Protein AF-A0AAC9LDI5-F1 (afdb_monomer_lite)

pLDDT: mean 82.82, std 17.25, range [44.03, 95.5]

Secondary structure (DSSP, 8-state):
---GGGSPPTTS-HHHHHHHHTTB-SSSS-B-SSHHHHHHHHHHHT--S----------

Organism: NCBI:txid1612552

Sequence (59 aa):
MLKPWMKKRPDETEQEAFNRRSRTCYFCPREDKTVAESLEHEKEHETPRNQKTDHHPEA

Structure (mmCIF, N/CA/C/O backbone):
data_AF-A0AAC9LDI5-F1
#
_entry.id   AF-A0AAC9LDI5-F1
#
loop_
_atom_site.group_PDB
_atom_site.id
_atom_site.type_symbol
_atom_site.label_atom_id
_atom_site.label_alt_id
_atom_site.label_comp_id
_atom_site.label_asym_id
_atom_site.label_entity_id
_atom_site.label_seq_id
_atom_site.pdbx_PDB_ins_code
_atom_site.Cartn_x
_atom_site.Cartn_y
_atom_site.Cartn_z
_atom_site.occupancy
_atom_site.B_iso_or_equiv
_atom_site.auth_seq_id
_atom_site.auth_comp_id
_atom_site.auth_asym_id
_atom_site.auth_atom_id
_atom_site.pdbx_P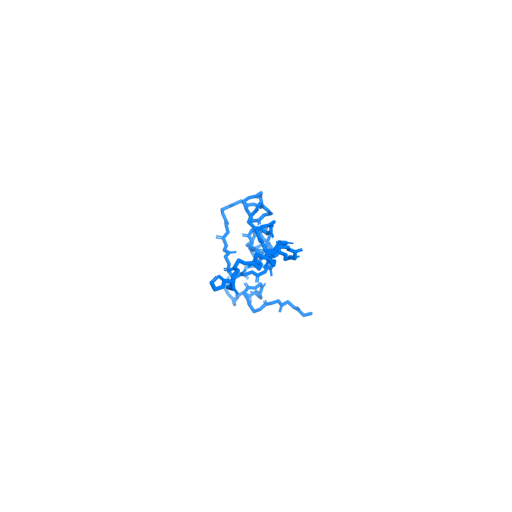DB_model_num
ATOM 1 N N . MET A 1 1 ? -8.362 8.882 -4.997 1.00 74.50 1 MET A N 1
ATOM 2 C CA . MET A 1 1 ? -8.992 7.786 -4.222 1.00 74.50 1 MET A CA 1
ATOM 3 C C . MET A 1 1 ? -7.976 6.672 -4.051 1.00 74.50 1 MET A C 1
ATOM 5 O O . MET A 1 1 ? -7.271 6.381 -5.007 1.00 74.50 1 MET A O 1
ATOM 9 N N . LEU A 1 2 ? -7.872 6.081 -2.858 1.00 82.50 2 LEU A N 1
ATOM 10 C CA . LEU A 1 2 ? -6.958 4.959 -2.616 1.00 82.50 2 LEU A CA 1
ATOM 11 C C . LEU A 1 2 ? -7.446 3.683 -3.316 1.00 82.50 2 LEU A C 1
ATOM 13 O O . LEU A 1 2 ? -8.653 3.430 -3.383 1.00 82.50 2 LEU A O 1
ATOM 17 N N . LYS A 1 3 ? -6.497 2.870 -3.791 1.00 89.38 3 LYS A N 1
ATOM 18 C CA . LYS A 1 3 ? -6.763 1.549 -4.373 1.00 89.38 3 LYS A CA 1
ATOM 19 C C . LYS A 1 3 ? -7.373 0.604 -3.325 1.00 89.38 3 LYS A C 1
ATOM 21 O O . LYS A 1 3 ? -7.069 0.759 -2.140 1.00 89.38 3 LYS A O 1
ATOM 26 N N . PRO A 1 4 ? -8.216 -0.373 -3.716 1.00 91.12 4 PRO A N 1
ATOM 27 C CA . PRO A 1 4 ? -8.936 -1.235 -2.773 1.00 91.12 4 PRO A CA 1
ATOM 28 C C . PRO A 1 4 ? -8.041 -1.923 -1.735 1.00 91.12 4 PRO A C 1
ATOM 30 O O . PRO A 1 4 ? -8.375 -1.910 -0.556 1.00 91.12 4 PRO A O 1
ATOM 33 N N . TRP A 1 5 ? -6.877 -2.435 -2.145 1.00 89.19 5 TRP A N 1
ATOM 34 C CA . TRP A 1 5 ? -5.916 -3.111 -1.260 1.00 89.19 5 TRP A CA 1
ATOM 35 C C . TRP A 1 5 ? -5.145 -2.164 -0.326 1.00 89.19 5 TRP A C 1
ATOM 37 O O . TRP A 1 5 ? -4.665 -2.578 0.728 1.00 89.19 5 TRP A O 1
ATOM 47 N N . MET A 1 6 ? -5.089 -0.874 -0.664 1.00 91.94 6 MET A N 1
ATOM 48 C CA . MET A 1 6 ? -4.489 0.170 0.168 1.00 91.94 6 MET A CA 1
ATOM 49 C C . MET A 1 6 ? -5.481 0.778 1.165 1.00 91.94 6 MET A C 1
ATOM 51 O O . MET A 1 6 ? -5.073 1.533 2.049 1.00 91.94 6 MET A O 1
ATOM 55 N N . LYS A 1 7 ? -6.783 0.486 1.059 1.00 93.38 7 LYS A N 1
ATOM 56 C CA . LYS A 1 7 ? -7.771 0.983 2.025 1.00 93.38 7 LYS A CA 1
ATOM 57 C C . LYS A 1 7 ? -7.482 0.429 3.415 1.00 93.38 7 LYS A C 1
ATOM 59 O O . LYS A 1 7 ? -7.077 -0.721 3.551 1.00 93.38 7 LYS A O 1
ATOM 64 N N . LYS A 1 8 ? -7.716 1.267 4.426 1.00 93.25 8 LYS A N 1
ATOM 65 C CA . LYS A 1 8 ? -7.652 0.882 5.835 1.00 93.25 8 LYS A CA 1
ATOM 66 C C . LYS A 1 8 ? -8.678 -0.235 6.102 1.00 93.25 8 LYS A C 1
ATOM 68 O O . LYS A 1 8 ? -9.851 -0.080 5.768 1.00 93.25 8 LYS A O 1
ATOM 73 N N . ARG A 1 9 ? -8.224 -1.351 6.660 1.00 92.12 9 ARG A N 1
ATOM 74 C CA . ARG A 1 9 ? -8.997 -2.466 7.208 1.00 92.12 9 ARG A CA 1
ATOM 75 C C . ARG A 1 9 ? -9.698 -1.980 8.488 1.00 92.12 9 ARG A C 1
ATOM 77 O O . ARG A 1 9 ? -9.199 -1.074 9.150 1.00 92.12 9 ARG A O 1
ATOM 84 N N . PRO A 1 10 ? -10.856 -2.545 8.848 1.00 92.31 10 PRO A N 1
ATOM 85 C CA . PRO A 1 10 ? -11.619 -2.071 10.005 1.00 92.31 10 PRO A CA 1
ATOM 86 C C . PRO A 1 10 ? -10.876 -2.245 11.338 1.00 92.31 10 PRO A C 1
ATOM 88 O O . PRO A 1 10 ? -11.123 -1.478 12.260 1.00 92.31 10 PRO A O 1
ATOM 91 N N . ASP A 1 11 ? -9.963 -3.214 11.409 1.00 93.25 11 ASP A N 1
ATOM 92 C CA . ASP A 1 11 ? -9.273 -3.614 12.641 1.00 93.25 11 ASP A CA 1
ATOM 93 C C . ASP A 1 11 ? -7.894 -2.955 12.828 1.00 93.25 11 ASP A C 1
ATOM 95 O O . ASP A 1 11 ? -7.313 -3.025 13.902 1.00 93.25 11 ASP A O 1
ATOM 99 N N . GLU A 1 12 ? -7.350 -2.291 11.799 1.00 93.25 12 GLU A N 1
ATOM 100 C CA . GLU A 1 12 ? -6.012 -1.691 11.892 1.00 93.25 12 GLU A CA 1
ATOM 101 C C . GLU A 1 12 ? -6.071 -0.246 12.402 1.00 93.25 12 GLU A C 1
ATOM 103 O O . GLU A 1 12 ? -6.981 0.526 12.080 1.00 93.25 12 GLU A O 1
ATOM 108 N N . THR A 1 13 ? -5.071 0.168 13.179 1.00 95.50 13 THR A N 1
ATOM 109 C CA . THR A 1 13 ? -4.874 1.585 13.509 1.00 95.50 13 THR A CA 1
ATOM 110 C C . THR A 1 13 ? -4.444 2.381 12.271 1.00 95.50 13 THR A C 1
ATOM 112 O O . THR A 1 13 ? -4.070 1.828 11.236 1.00 95.50 13 THR A O 1
ATOM 115 N N . GLU A 1 14 ? -4.492 3.714 12.334 1.00 93.44 14 GLU A N 1
ATOM 116 C CA . GLU A 1 14 ? -3.978 4.532 11.223 1.00 93.44 14 GLU A CA 1
ATOM 117 C C . GLU A 1 14 ? -2.476 4.329 10.999 1.00 93.44 14 GLU A C 1
ATOM 119 O O . GLU A 1 14 ? -2.022 4.305 9.855 1.00 93.44 14 GLU A O 1
ATOM 124 N N . GLN A 1 15 ? -1.719 4.122 12.078 1.00 93.25 15 GLN A N 1
ATOM 125 C CA . GLN A 1 15 ? -0.284 3.869 12.010 1.00 93.25 15 GLN A CA 1
ATOM 126 C C . GLN A 1 15 ? 0.031 2.502 11.394 1.00 93.25 15 GLN A C 1
ATOM 128 O O . GLN A 1 15 ? 0.933 2.397 10.564 1.00 93.25 15 GLN A O 1
ATOM 133 N N . GLU A 1 16 ? -0.736 1.466 11.729 1.00 93.19 16 GLU A N 1
ATOM 134 C CA . GLU A 1 16 ? -0.602 0.152 11.093 1.00 93.19 16 GLU A CA 1
ATOM 135 C C . GLU A 1 16 ? -0.978 0.193 9.615 1.00 93.19 16 GLU A C 1
ATOM 137 O O . GLU A 1 16 ? -0.227 -0.319 8.785 1.00 93.19 16 GLU A O 1
ATOM 142 N N . ALA A 1 17 ? -2.062 0.893 9.270 1.00 93.50 17 ALA A N 1
ATOM 143 C CA . ALA A 1 17 ? -2.458 1.093 7.882 1.00 93.50 17 ALA A CA 1
ATOM 144 C C . ALA A 1 17 ? -1.386 1.828 7.082 1.00 93.50 17 ALA A C 1
ATOM 146 O O . ALA A 1 17 ? -1.117 1.460 5.939 1.00 93.50 17 ALA A O 1
ATOM 147 N N . PHE A 1 18 ? -0.759 2.845 7.674 1.00 92.50 18 PHE A N 1
ATOM 148 C CA . PHE A 1 18 ? 0.358 3.546 7.057 1.00 92.50 18 PHE A CA 1
ATOM 149 C C . PHE A 1 18 ? 1.550 2.605 6.849 1.00 92.50 18 PHE A C 1
ATOM 151 O O . PHE A 1 18 ? 2.017 2.462 5.724 1.00 92.50 18 PHE A O 1
ATOM 158 N N . ASN A 1 19 ? 1.987 1.889 7.888 1.00 93.19 19 ASN A N 1
ATOM 159 C CA . ASN A 1 19 ? 3.117 0.959 7.803 1.00 93.19 19 ASN A CA 1
ATOM 160 C C . ASN A 1 19 ? 2.882 -0.189 6.814 1.00 93.19 19 ASN A C 1
ATOM 162 O O . ASN A 1 19 ? 3.804 -0.617 6.121 1.00 93.19 19 ASN A O 1
ATOM 166 N N . ARG A 1 20 ? 1.660 -0.715 6.736 1.00 94.38 20 ARG A N 1
ATOM 167 C CA . ARG A 1 20 ? 1.267 -1.724 5.749 1.00 94.38 20 ARG A CA 1
ATOM 168 C C . ARG A 1 20 ? 1.301 -1.147 4.340 1.00 94.38 20 ARG A C 1
ATOM 170 O O . ARG A 1 20 ? 1.968 -1.705 3.475 1.00 94.38 20 ARG A O 1
ATOM 177 N N . ARG A 1 21 ? 0.652 0.000 4.127 1.00 94.38 21 ARG A N 1
ATOM 178 C CA . ARG A 1 21 ? 0.560 0.659 2.818 1.00 94.38 21 ARG A CA 1
ATOM 179 C C . ARG A 1 21 ? 1.929 1.069 2.276 1.00 94.38 21 ARG A C 1
ATOM 181 O O . ARG A 1 21 ? 2.147 0.922 1.085 1.00 94.38 21 ARG A O 1
ATOM 188 N N . SER A 1 22 ? 2.853 1.490 3.139 1.00 93.25 22 SER A N 1
ATOM 189 C CA . SER A 1 22 ? 4.244 1.795 2.771 1.00 93.25 22 SER A CA 1
ATOM 190 C C . SER A 1 22 ? 5.036 0.575 2.287 1.00 93.25 22 SER A C 1
ATOM 192 O O . SER A 1 22 ? 6.080 0.735 1.672 1.00 93.25 22 SER A O 1
ATOM 194 N N . ARG A 1 23 ? 4.563 -0.643 2.570 1.00 95.25 23 ARG A N 1
ATOM 195 C CA . ARG A 1 23 ? 5.151 -1.910 2.106 1.00 95.25 23 ARG A CA 1
ATOM 196 C C . ARG A 1 23 ? 4.247 -2.633 1.108 1.00 95.25 23 ARG A C 1
ATOM 198 O O . ARG A 1 23 ? 4.429 -3.817 0.858 1.00 95.25 23 ARG A O 1
ATOM 205 N N . THR A 1 24 ? 3.209 -1.962 0.619 1.00 94.81 24 THR A N 1
ATOM 206 C CA . THR A 1 24 ? 2.269 -2.530 -0.342 1.00 94.81 24 THR A CA 1
ATOM 207 C C . THR A 1 24 ? 2.531 -1.895 -1.687 1.00 94.81 24 THR A C 1
ATOM 209 O O . THR A 1 24 ? 2.488 -0.669 -1.802 1.00 94.81 24 THR A O 1
ATOM 212 N N . CYS A 1 25 ? 2.708 -2.724 -2.708 1.00 93.69 25 CYS A N 1
ATOM 213 C CA . CYS A 1 25 ? 2.910 -2.253 -4.064 1.00 93.69 25 CYS A CA 1
ATOM 214 C C . CYS A 1 25 ? 1.783 -1.306 -4.486 1.00 93.69 25 CYS A C 1
ATOM 216 O O . CYS A 1 25 ? 0.588 -1.593 -4.317 1.00 93.69 25 CYS A O 1
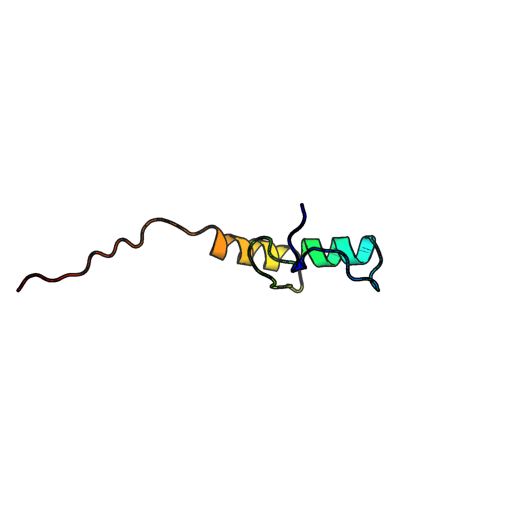ATOM 218 N N . TYR A 1 26 ? 2.139 -0.180 -5.100 1.00 90.50 26 TYR A N 1
ATOM 219 C CA . TYR A 1 26 ? 1.128 0.705 -5.642 1.00 90.50 26 TYR A CA 1
ATOM 220 C C . TYR A 1 26 ? 0.350 0.049 -6.783 1.00 90.50 26 TYR A C 1
ATOM 222 O O . TYR A 1 26 ? -0.839 0.317 -6.933 1.00 90.50 26 TYR A O 1
ATOM 230 N N . PHE A 1 27 ? 0.963 -0.817 -7.591 1.00 90.69 27 PHE A N 1
ATOM 231 C CA . PHE A 1 27 ? 0.372 -1.345 -8.826 1.00 90.69 27 PHE A CA 1
ATOM 232 C C . PHE A 1 27 ? -0.435 -2.635 -8.650 1.00 90.69 27 PHE A C 1
ATOM 234 O O . PHE A 1 27 ? -1.419 -2.817 -9.368 1.00 90.69 27 PHE A O 1
ATOM 241 N N . CYS A 1 28 ? -0.112 -3.464 -7.657 1.00 92.31 28 CYS A N 1
ATOM 242 C CA . CYS A 1 28 ? -0.766 -4.748 -7.398 1.00 92.31 28 CYS A CA 1
ATOM 243 C C . CYS A 1 28 ? -1.042 -4.942 -5.889 1.00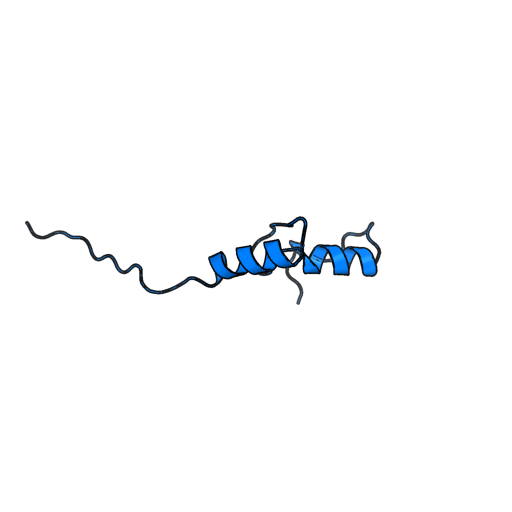 92.31 28 CYS A C 1
ATOM 245 O O . CYS A 1 28 ? -0.526 -4.183 -5.073 1.00 92.31 28 CYS A O 1
ATOM 247 N N . PRO A 1 29 ? -1.840 -5.942 -5.472 1.00 93.38 29 PRO A N 1
ATOM 248 C CA . PRO A 1 29 ? -2.175 -6.150 -4.060 1.00 93.38 29 PRO A CA 1
ATOM 249 C C . PRO A 1 29 ? -1.062 -6.826 -3.234 1.00 93.38 29 PRO A C 1
ATOM 251 O O . PRO A 1 29 ? -1.343 -7.329 -2.148 1.00 93.38 29 PRO A O 1
ATOM 254 N N . ARG A 1 30 ? 0.179 -6.887 -3.736 1.00 93.81 30 ARG A N 1
ATOM 255 C CA . ARG A 1 30 ? 1.307 -7.517 -3.040 1.00 93.81 30 ARG A CA 1
ATOM 256 C C . ARG A 1 30 ? 1.732 -6.678 -1.835 1.00 93.81 30 ARG A C 1
ATOM 258 O O . ARG A 1 30 ? 1.945 -5.474 -1.965 1.00 93.81 30 ARG A O 1
ATOM 265 N N . GLU A 1 31 ? 1.869 -7.336 -0.688 1.00 93.62 31 GLU A N 1
ATOM 266 C CA . GLU A 1 31 ? 2.399 -6.765 0.552 1.00 93.62 31 GLU A CA 1
ATOM 267 C C . GLU A 1 31 ? 3.766 -7.407 0.837 1.00 93.62 31 GLU A C 1
ATOM 269 O O . GLU A 1 31 ? 3.865 -8.627 0.980 1.00 93.62 31 GLU A O 1
ATOM 274 N N . ASP A 1 32 ? 4.818 -6.596 0.906 1.00 93.94 32 ASP A N 1
ATOM 275 C CA . ASP A 1 32 ? 6.192 -7.024 1.160 1.00 93.94 32 ASP A CA 1
ATOM 276 C C . ASP A 1 32 ? 6.593 -6.806 2.631 1.00 93.94 32 ASP A C 1
ATOM 278 O O . ASP A 1 32 ? 5.905 -6.148 3.422 1.00 93.94 32 ASP A O 1
ATOM 282 N N . LYS A 1 33 ? 7.718 -7.401 3.050 1.00 92.56 33 LYS A N 1
ATOM 283 C CA . LYS A 1 33 ? 8.172 -7.318 4.449 1.00 92.56 33 LYS A CA 1
ATOM 284 C C . LYS A 1 33 ? 8.761 -5.950 4.771 1.00 92.56 33 LYS A C 1
ATOM 286 O O . LYS A 1 33 ? 8.590 -5.465 5.895 1.00 92.56 33 LYS A O 1
ATOM 291 N N . THR A 1 34 ? 9.408 -5.323 3.792 1.00 94.12 34 THR A N 1
ATOM 292 C CA . THR A 1 34 ? 10.059 -4.016 3.910 1.00 94.12 34 THR A CA 1
ATOM 293 C C . THR A 1 34 ? 9.594 -3.044 2.825 1.00 94.12 34 THR A C 1
ATOM 295 O O . THR A 1 34 ? 9.102 -3.439 1.771 1.00 94.12 34 THR A O 1
ATOM 298 N N . VAL A 1 35 ? 9.756 -1.742 3.087 1.00 91.81 35 VAL A N 1
ATOM 299 C CA . VAL A 1 35 ? 9.444 -0.684 2.106 1.00 91.81 35 VAL A CA 1
ATOM 300 C C . VAL A 1 35 ? 10.355 -0.812 0.885 1.00 91.81 35 VAL A C 1
ATOM 302 O O . VAL A 1 35 ? 9.903 -0.642 -0.240 1.00 91.81 35 VAL A O 1
ATOM 305 N N . ALA A 1 36 ? 11.627 -1.163 1.106 1.00 93.56 36 ALA A N 1
ATOM 306 C CA . ALA A 1 36 ? 12.602 -1.361 0.040 1.00 93.56 36 ALA A CA 1
ATOM 307 C C . ALA A 1 36 ? 12.163 -2.459 -0.940 1.00 93.56 36 ALA A C 1
ATOM 309 O O . ALA A 1 36 ? 12.163 -2.219 -2.141 1.00 93.56 36 ALA A O 1
ATOM 310 N N . GLU A 1 37 ? 11.708 -3.610 -0.438 1.00 93.00 37 GLU A N 1
ATOM 311 C CA . GLU A 1 37 ? 11.213 -4.701 -1.290 1.00 93.00 37 GLU A CA 1
ATOM 312 C C . GLU A 1 37 ? 9.984 -4.293 -2.112 1.00 93.00 37 GLU A C 1
ATOM 314 O O . GLU A 1 37 ? 9.920 -4.606 -3.299 1.00 93.00 37 GLU A O 1
ATOM 319 N N . SER A 1 38 ? 9.042 -3.547 -1.518 1.00 92.69 38 SER A N 1
ATOM 320 C CA . SER A 1 38 ? 7.886 -3.015 -2.257 1.00 92.69 38 SER A CA 1
ATOM 321 C C . SER A 1 38 ? 8.333 -2.085 -3.383 1.00 92.69 38 SER A C 1
ATOM 323 O O . SER A 1 38 ? 7.879 -2.239 -4.513 1.00 92.69 38 SER A O 1
ATOM 325 N N . LEU A 1 39 ? 9.266 -1.168 -3.105 1.00 91.75 39 LEU A N 1
ATOM 326 C CA . LEU A 1 39 ? 9.794 -0.236 -4.105 1.00 91.75 39 LEU A CA 1
ATOM 327 C C . LEU A 1 39 ? 10.542 -0.958 -5.232 1.00 91.75 39 LEU A C 1
ATOM 329 O O . LEU A 1 39 ? 10.444 -0.558 -6.390 1.00 91.75 39 LEU A O 1
ATOM 333 N N . GLU A 1 40 ? 11.302 -2.010 -4.921 1.00 93.69 40 GLU A N 1
ATOM 334 C CA . GLU A 1 40 ? 11.957 -2.827 -5.945 1.00 93.69 40 GLU A CA 1
ATOM 335 C C . GLU A 1 40 ? 10.943 -3.584 -6.802 1.00 93.69 40 GLU A C 1
ATOM 337 O O . GLU A 1 40 ? 11.079 -3.598 -8.023 1.00 93.69 40 GLU A O 1
ATOM 342 N N . HIS A 1 41 ? 9.889 -4.128 -6.195 1.00 94.06 41 HIS A N 1
ATOM 343 C CA . HIS A 1 41 ? 8.805 -4.770 -6.929 1.00 94.06 41 HIS A CA 1
ATOM 344 C C . HIS A 1 41 ? 8.005 -3.780 -7.792 1.00 94.06 41 HIS A C 1
ATOM 346 O O . HIS A 1 41 ? 7.589 -4.105 -8.901 1.0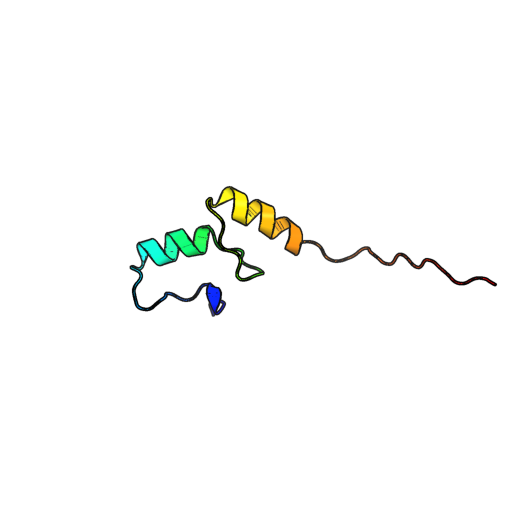0 94.06 41 HIS A O 1
ATOM 352 N N . GLU A 1 42 ? 7.798 -2.549 -7.326 1.00 93.12 42 GLU A N 1
ATOM 353 C CA . GLU A 1 42 ? 7.105 -1.506 -8.089 1.00 93.12 42 GLU A CA 1
ATOM 354 C C . GLU A 1 42 ? 7.804 -1.188 -9.417 1.00 93.12 42 GLU A C 1
ATOM 356 O O . GLU A 1 42 ? 7.117 -0.953 -10.412 1.00 93.12 42 GLU A O 1
ATOM 361 N N . LYS A 1 43 ? 9.140 -1.293 -9.479 1.00 90.06 43 LYS A N 1
ATOM 362 C CA . LYS A 1 43 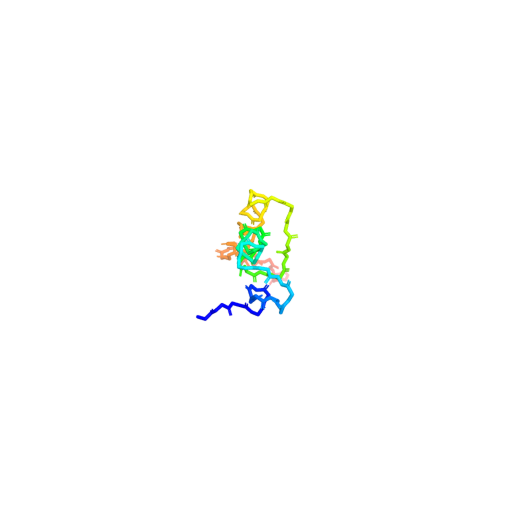? 9.912 -1.139 -10.727 1.00 90.06 43 LYS A CA 1
ATOM 363 C C . LYS A 1 43 ? 9.551 -2.187 -11.781 1.00 90.06 43 LYS A C 1
ATOM 365 O O . LYS A 1 43 ? 9.631 -1.895 -12.971 1.00 90.06 43 LYS A O 1
ATOM 370 N N . GLU A 1 44 ? 9.125 -3.385 -11.372 1.00 88.44 44 GLU A N 1
ATOM 371 C CA . GLU A 1 44 ? 8.672 -4.426 -12.305 1.00 88.44 44 GLU A CA 1
ATOM 372 C C . GLU A 1 44 ? 7.378 -4.006 -13.023 1.00 88.44 44 GLU A C 1
ATOM 374 O O . GLU A 1 44 ? 7.198 -4.307 -14.200 1.00 88.44 44 GLU A O 1
ATOM 379 N N . HIS A 1 45 ? 6.507 -3.237 -12.360 1.00 86.06 45 HIS A N 1
ATOM 380 C CA . HIS A 1 45 ? 5.290 -2.675 -12.969 1.00 86.06 45 HIS A CA 1
ATOM 381 C C . HIS A 1 45 ? 5.553 -1.417 -13.792 1.00 86.06 45 HIS A C 1
ATOM 383 O O . HIS A 1 45 ? 4.773 -1.093 -14.687 1.00 86.06 45 HIS A O 1
ATOM 389 N N . GLU A 1 46 ? 6.642 -0.705 -13.500 1.00 74.06 46 GLU A N 1
ATOM 390 C CA . GLU A 1 46 ? 7.064 0.476 -14.257 1.00 74.06 46 GLU A CA 1
ATOM 391 C C . GLU A 1 46 ? 7.536 0.126 -15.679 1.00 74.06 46 GLU A C 1
ATOM 393 O O . GLU A 1 46 ? 7.701 1.014 -16.515 1.00 74.06 46 GLU A O 1
ATOM 398 N N . THR A 1 47 ? 7.668 -1.165 -16.013 1.00 67.44 47 THR A N 1
ATOM 399 C CA . THR A 1 47 ? 7.782 -1.578 -17.414 1.00 67.44 47 THR A CA 1
ATOM 400 C C . THR A 1 47 ? 6.430 -1.554 -18.121 1.00 67.44 47 THR A C 1
ATOM 402 O O . THR A 1 47 ? 5.574 -2.418 -17.937 1.00 67.44 47 THR A O 1
ATOM 405 N N . PRO A 1 48 ? 6.257 -0.586 -19.032 1.00 65.88 48 PRO A N 1
ATOM 406 C CA . PRO A 1 48 ? 5.869 -0.994 -20.378 1.00 65.88 48 PRO A CA 1
ATOM 407 C C . PRO A 1 48 ? 6.548 -0.164 -21.483 1.00 65.88 48 PRO A C 1
ATOM 409 O O . PRO A 1 48 ? 6.659 1.052 -21.353 1.00 65.88 48 PRO A O 1
ATOM 412 N N . ARG A 1 49 ? 6.877 -0.833 -22.615 1.00 51.34 49 ARG A N 1
ATOM 413 C CA . ARG A 1 49 ? 7.011 -0.303 -24.008 1.00 51.34 49 ARG A CA 1
ATOM 414 C C . ARG A 1 49 ? 8.351 -0.555 -24.733 1.00 51.34 49 ARG A C 1
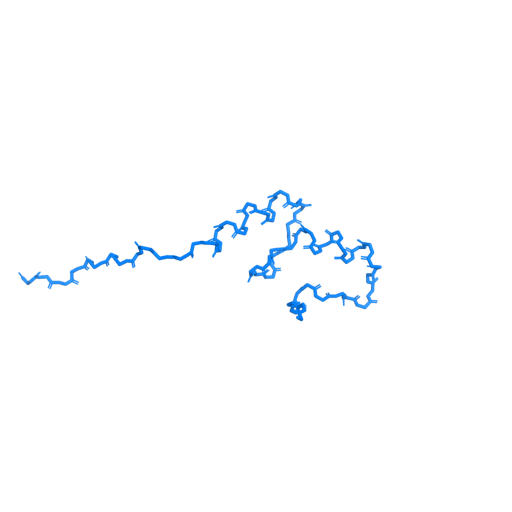ATOM 416 O O . ARG A 1 49 ? 8.923 0.392 -25.251 1.00 51.34 49 ARG A O 1
ATOM 423 N N . ASN A 1 50 ? 8.806 -1.806 -24.893 1.00 48.47 50 ASN A N 1
ATOM 424 C CA . ASN A 1 50 ? 9.457 -2.214 -26.161 1.00 48.47 50 ASN A CA 1
ATOM 425 C C . ASN A 1 50 ? 9.555 -3.738 -26.395 1.00 48.47 50 ASN A C 1
ATOM 427 O O . ASN A 1 50 ? 10.588 -4.233 -26.826 1.00 48.47 50 ASN A O 1
ATOM 431 N N . GLN A 1 51 ? 8.492 -4.506 -26.154 1.00 49.72 51 GLN A N 1
ATOM 432 C CA . GLN A 1 51 ? 8.370 -5.830 -26.783 1.00 49.72 51 GLN A CA 1
ATOM 433 C C . GLN A 1 51 ? 7.390 -5.734 -27.951 1.00 49.72 51 GLN A C 1
ATOM 435 O O . GLN A 1 51 ? 6.294 -6.279 -27.928 1.00 49.72 51 GLN A O 1
ATOM 440 N N . LYS A 1 52 ? 7.789 -4.986 -28.982 1.00 48.31 52 LYS A N 1
ATOM 441 C CA . LYS A 1 52 ? 7.492 -5.413 -30.348 1.00 48.31 52 LYS A CA 1
ATOM 442 C C . LYS A 1 52 ? 8.666 -6.283 -30.781 1.00 48.31 52 LYS A C 1
ATOM 444 O O . LYS A 1 52 ? 9.510 -5.850 -31.555 1.00 48.31 52 LYS A O 1
ATOM 449 N N . THR A 1 53 ? 8.762 -7.486 -30.232 1.00 53.75 53 THR A N 1
ATOM 450 C CA . THR A 1 53 ? 9.383 -8.575 -30.979 1.00 53.75 53 THR A CA 1
ATOM 451 C C . THR A 1 53 ? 8.370 -8.966 -32.044 1.00 53.75 53 THR A C 1
ATOM 453 O O . THR A 1 53 ? 7.570 -9.879 -31.870 1.00 53.75 53 THR A O 1
ATOM 456 N N . ASP A 1 54 ? 8.366 -8.202 -33.136 1.00 48.25 54 ASP A N 1
ATOM 457 C CA . ASP A 1 54 ? 7.938 -8.737 -34.419 1.00 48.25 54 ASP A CA 1
ATOM 458 C C . ASP A 1 54 ? 8.965 -9.817 -34.773 1.00 48.25 54 ASP A C 1
ATOM 460 O O . ASP A 1 54 ? 10.048 -9.548 -35.284 1.00 48.25 54 ASP A O 1
ATOM 464 N N . HIS A 1 55 ? 8.687 -11.036 -34.323 1.00 48.75 55 HIS A N 1
ATOM 465 C CA . HIS A 1 55 ? 9.318 -12.230 -34.846 1.00 48.75 55 HIS A CA 1
ATOM 466 C C . HIS A 1 55 ? 8.251 -12.997 -35.628 1.00 48.75 55 HIS A C 1
ATOM 468 O O . HIS A 1 55 ? 7.569 -13.861 -35.085 1.00 48.75 55 HIS A O 1
ATOM 474 N N . HIS A 1 56 ? 8.219 -12.665 -36.924 1.00 44.03 56 HIS A N 1
ATOM 475 C CA . HIS A 1 56 ? 7.887 -13.500 -38.086 1.00 44.03 56 HIS A CA 1
ATOM 476 C C . HIS A 1 56 ? 6.407 -13.800 -38.401 1.00 44.03 56 HIS A C 1
ATOM 478 O O . HIS A 1 56 ? 5.606 -14.040 -37.500 1.00 44.03 56 HIS A O 1
ATOM 484 N N . PRO A 1 57 ? 6.041 -13.812 -39.704 1.00 50.72 57 PRO A N 1
ATOM 485 C CA . PRO A 1 57 ? 6.556 -14.839 -40.618 1.00 50.72 57 PRO A CA 1
ATOM 486 C C . PRO A 1 57 ? 6.965 -14.317 -42.008 1.00 50.72 57 PRO A C 1
ATOM 488 O O . PRO A 1 57 ? 6.158 -13.711 -42.707 1.00 50.72 57 PRO A O 1
ATOM 491 N N . GLU A 1 58 ? 8.180 -14.634 -42.458 1.00 46.09 58 GLU A N 1
ATOM 492 C CA . GLU A 1 58 ? 8.442 -14.789 -43.892 1.00 46.09 58 GLU A CA 1
ATOM 493 C C . GLU A 1 58 ? 8.611 -16.274 -44.219 1.00 46.09 58 GLU A C 1
ATOM 495 O O . GLU A 1 58 ? 9.118 -17.060 -43.413 1.00 46.09 58 GLU A O 1
ATOM 500 N N . ALA A 1 59 ? 8.024 -16.608 -45.366 1.00 50.00 59 ALA A N 1
ATOM 501 C CA . ALA A 1 59 ? 7.698 -17.923 -45.896 1.00 50.00 59 ALA A CA 1
ATOM 502 C C . ALA A 1 59 ? 8.897 -18.668 -46.496 1.00 50.00 59 ALA A C 1
ATOM 504 O O . ALA A 1 59 ? 9.890 -18.007 -46.874 1.00 50.00 59 ALA A O 1
#

Foldseek 3Di:
DQDPLLDDDPPDDPVRSVQQNCQAARPDNDGDPDSVVSVVVNVVVVDDDDPPPPDDDDD

Radius of gyration: 17.41 Å; chains: 1; bounding box: 24×26×59 Å